Protein AF-A0A9E4TMS8-F1 (afdb_monomer)

Mean predicted aligned error: 3.81 Å

Foldseek 3Di:
DDWDWDDDPFWTFTWDADPVRDIDGQWIWGDDPQAIKIAGHADPDDPQRIDDHHPDNVVRVVSRVVRVSCVVVVDD

Structure (mmCIF, N/CA/C/O backbone):
data_AF-A0A9E4TMS8-F1
#
_entry.id   AF-A0A9E4TMS8-F1
#
loop_
_atom_site.group_PDB
_atom_site.id
_atom_site.type_symbol
_atom_site.label_atom_id
_atom_site.label_alt_id
_atom_site.label_comp_id
_atom_site.label_asym_id
_atom_site.label_entity_id
_atom_site.label_seq_id
_atom_site.pdbx_PDB_ins_code
_atom_site.Cartn_x
_atom_site.Cartn_y
_atom_site.Cartn_z
_atom_site.occupancy
_atom_site.B_iso_or_equiv
_atom_site.auth_seq_id
_atom_site.auth_comp_id
_atom_site.auth_asym_id
_atom_site.auth_atom_id
_atom_site.pdbx_PDB_model_num
ATOM 1 N N . MET A 1 1 ? -16.974 3.736 10.973 1.00 86.12 1 MET A N 1
ATOM 2 C CA . MET A 1 1 ? -15.605 3.513 10.474 1.00 86.12 1 MET A CA 1
ATOM 3 C C . MET A 1 1 ? -15.457 4.283 9.183 1.00 86.12 1 MET A C 1
ATOM 5 O O . MET A 1 1 ? -16.427 4.365 8.436 1.00 86.12 1 MET A O 1
ATOM 9 N N . ARG A 1 2 ? -14.303 4.899 8.951 1.00 91.25 2 ARG A N 1
ATOM 10 C CA . ARG A 1 2 ? -14.022 5.638 7.720 1.00 91.25 2 ARG A CA 1
ATOM 11 C C . ARG A 1 2 ? -12.666 5.209 7.193 1.00 91.25 2 ARG A C 1
ATOM 13 O O . ARG A 1 2 ? -11.702 5.234 7.946 1.00 91.25 2 ARG A O 1
ATOM 20 N N . VAL A 1 3 ? -12.604 4.879 5.912 1.00 93.56 3 VAL A N 1
ATOM 21 C CA . VAL A 1 3 ? -11.347 4.615 5.214 1.00 93.56 3 VAL A CA 1
ATOM 22 C C . VAL A 1 3 ? -11.001 5.837 4.372 1.00 93.56 3 VAL A C 1
ATOM 24 O O . VAL A 1 3 ? -11.874 6.395 3.704 1.00 93.56 3 VAL A O 1
ATOM 27 N N . PHE A 1 4 ? -9.762 6.314 4.454 1.00 95.62 4 PHE A N 1
ATOM 28 C CA . PHE A 1 4 ? -9.291 7.429 3.636 1.00 95.62 4 PHE A CA 1
ATOM 29 C C . PHE A 1 4 ? -7.775 7.405 3.473 1.00 95.62 4 PHE A C 1
ATOM 31 O O . PHE A 1 4 ? -7.042 6.908 4.325 1.00 95.62 4 PHE A O 1
ATOM 38 N N . TRP A 1 5 ? -7.302 7.993 2.381 1.00 97.38 5 TRP A N 1
ATOM 39 C CA . TRP A 1 5 ? -5.882 8.177 2.126 1.00 97.38 5 TRP A CA 1
ATOM 40 C C . TRP A 1 5 ? -5.355 9.430 2.838 1.00 97.38 5 TRP A C 1
ATOM 42 O O . TRP A 1 5 ? -5.996 10.483 2.824 1.00 97.38 5 TRP A O 1
ATOM 52 N N . LYS A 1 6 ? -4.190 9.314 3.481 1.00 97.56 6 LYS A N 1
ATOM 53 C CA . LYS A 1 6 ? -3.526 10.394 4.225 1.00 97.56 6 LYS A CA 1
ATOM 54 C C . LYS A 1 6 ? -2.113 10.607 3.697 1.00 97.56 6 LYS A C 1
ATOM 56 O O . LYS A 1 6 ? -1.307 9.673 3.695 1.00 97.56 6 LYS A O 1
ATOM 61 N N . ASP A 1 7 ? -1.811 11.840 3.296 1.00 97.50 7 ASP A N 1
ATOM 62 C CA . ASP A 1 7 ? -0.494 12.223 2.790 1.00 97.50 7 ASP A CA 1
ATOM 63 C C . ASP A 1 7 ? 0.613 12.016 3.826 1.00 97.50 7 ASP A C 1
ATOM 65 O O . ASP A 1 7 ? 0.500 12.375 5.002 1.00 97.50 7 ASP A O 1
ATOM 69 N N . VAL A 1 8 ? 1.729 11.465 3.357 1.00 95.19 8 VAL A N 1
ATOM 70 C CA . VAL A 1 8 ? 2.987 11.351 4.089 1.00 95.19 8 VAL A CA 1
ATOM 71 C C . VAL A 1 8 ? 4.134 11.854 3.218 1.00 95.19 8 VAL A C 1
ATOM 73 O O . VAL A 1 8 ? 3.999 12.081 2.022 1.00 95.19 8 VAL A O 1
ATOM 76 N N . ARG A 1 9 ? 5.324 12.008 3.808 1.00 92.88 9 ARG A N 1
ATOM 77 C CA . ARG A 1 9 ? 6.494 12.623 3.150 1.00 92.88 9 ARG A CA 1
ATOM 78 C C . ARG A 1 9 ? 6.843 12.060 1.757 1.00 92.88 9 ARG A C 1
ATOM 80 O O . ARG A 1 9 ? 7.520 12.745 0.998 1.00 92.88 9 ARG A O 1
ATOM 87 N N . ARG A 1 10 ? 6.495 10.805 1.458 1.00 92.50 10 ARG A N 1
ATOM 88 C CA . ARG A 1 10 ? 6.829 10.129 0.194 1.00 92.50 10 ARG A CA 1
ATOM 89 C C . ARG A 1 10 ? 5.698 9.231 -0.307 1.00 92.50 10 ARG A C 1
ATOM 91 O O . ARG A 1 10 ? 5.983 8.113 -0.701 1.00 92.50 10 ARG A O 1
ATOM 98 N N . GLY A 1 11 ? 4.444 9.652 -0.214 1.00 96.50 11 GLY A N 1
ATOM 99 C CA . GLY A 1 11 ? 3.300 8.866 -0.687 1.00 96.50 11 GLY A CA 1
ATOM 100 C C . GLY A 1 11 ? 2.095 9.042 0.221 1.00 96.50 11 GLY A C 1
ATOM 101 O O . GLY A 1 11 ? 1.985 10.067 0.894 1.00 96.50 11 GLY A O 1
ATOM 102 N N . GLN A 1 12 ? 1.227 8.037 0.283 1.00 98.25 12 GLN A N 1
ATOM 103 C CA . GLN A 1 12 ? 0.034 8.068 1.126 1.00 98.25 12 GLN A CA 1
ATOM 104 C C . GLN A 1 12 ? -0.145 6.754 1.879 1.00 98.25 12 GLN A C 1
ATOM 106 O O . GLN A 1 12 ? 0.162 5.673 1.375 1.00 98.25 12 GLN A O 1
ATOM 111 N N . ASN A 1 13 ? -0.665 6.866 3.097 1.00 98.12 13 ASN A N 1
ATOM 112 C CA . ASN A 1 13 ? -1.123 5.726 3.877 1.00 98.12 13 ASN A CA 1
ATOM 113 C C . ASN A 1 13 ? -2.637 5.605 3.740 1.00 98.12 13 ASN A C 1
ATOM 115 O O . ASN A 1 13 ? -3.345 6.610 3.830 1.00 98.12 13 ASN A O 1
ATOM 119 N N . LEU A 1 14 ? -3.121 4.377 3.593 1.00 97.56 14 LEU A N 1
ATOM 120 C CA . LEU A 1 14 ? -4.533 4.069 3.738 1.00 97.56 14 LEU A CA 1
ATOM 121 C C . LEU A 1 14 ? -4.837 3.966 5.233 1.00 97.56 14 LEU A C 1
ATOM 123 O O . LEU A 1 14 ? -4.265 3.128 5.935 1.00 97.56 14 LEU A O 1
ATOM 127 N N . ILE A 1 15 ? -5.689 4.861 5.720 1.00 96.62 15 ILE A N 1
ATOM 128 C CA . ILE A 1 15 ? -6.044 4.986 7.129 1.00 96.62 15 ILE A CA 1
ATOM 129 C C . ILE A 1 15 ? -7.454 4.463 7.343 1.00 96.62 15 ILE A C 1
ATOM 131 O O . ILE A 1 15 ? -8.382 4.857 6.636 1.00 96.62 15 ILE A O 1
ATOM 135 N N . LEU A 1 16 ? -7.614 3.633 8.367 1.00 94.56 16 LEU A N 1
ATOM 136 C CA . LEU A 1 16 ? -8.895 3.309 8.966 1.00 94.56 16 LEU A CA 1
ATOM 137 C C . LEU A 1 16 ? -9.088 4.164 10.217 1.00 94.56 16 LEU A C 1
ATOM 139 O O . LEU A 1 16 ? -8.286 4.106 11.141 1.00 94.56 16 LEU A O 1
ATOM 143 N N . SER A 1 17 ? -10.161 4.946 10.254 1.00 93.38 17 SER A N 1
ATOM 144 C CA . SER A 1 17 ? -10.588 5.690 11.437 1.00 93.38 17 SER A CA 1
ATOM 145 C C . SER A 1 17 ? -11.802 5.022 12.076 1.00 93.38 17 SER A C 1
ATOM 147 O O . SER A 1 17 ? -12.866 4.865 11.456 1.00 93.38 17 SER A O 1
ATOM 149 N N . GLU A 1 18 ? -11.632 4.636 13.335 1.00 86.75 18 GLU A N 1
ATOM 150 C CA . GLU A 1 18 ? -12.676 4.108 14.203 1.00 86.75 18 GLU A CA 1
ATOM 151 C C . GLU A 1 18 ? -13.397 5.227 14.972 1.00 86.75 18 GLU A C 1
ATOM 153 O O . GLU A 1 18 ? -12.943 6.371 15.034 1.00 86.75 18 GLU A O 1
ATOM 158 N N . GLN A 1 19 ? -14.567 4.914 15.540 1.00 77.19 19 GLN A N 1
ATOM 159 C CA . GLN A 1 19 ? -15.444 5.917 16.166 1.00 77.19 19 GLN A CA 1
ATOM 160 C C . GLN A 1 19 ? -14.836 6.583 17.410 1.00 77.19 19 GLN A C 1
ATOM 162 O O . GLN A 1 19 ? -15.203 7.710 17.729 1.00 77.19 19 GLN A O 1
ATOM 167 N N . GLU A 1 20 ? -13.880 5.936 18.075 1.00 79.06 20 GLU A N 1
ATOM 168 C CA . GLU A 1 20 ? -13.214 6.464 19.273 1.00 79.06 20 GLU A CA 1
ATOM 169 C C . GLU A 1 20 ? -12.006 7.367 18.952 1.00 79.06 20 GLU A C 1
ATOM 171 O O . GLU A 1 20 ? -11.227 7.711 19.836 1.00 79.06 20 GLU A O 1
ATOM 176 N N . GLY A 1 21 ? -11.830 7.768 17.686 1.00 78.25 21 GLY A N 1
ATOM 17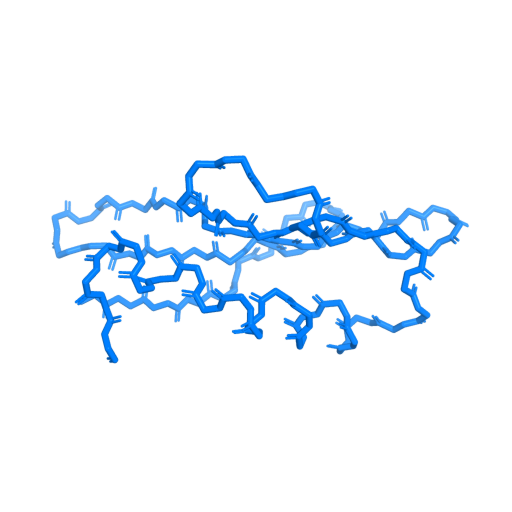7 C CA . GLY A 1 21 ? -10.702 8.605 17.258 1.00 78.25 21 GLY A CA 1
ATOM 178 C C . GLY A 1 21 ? -9.393 7.833 17.076 1.00 78.25 21 GLY A C 1
ATOM 179 O O . GLY A 1 21 ? -8.351 8.439 16.827 1.00 78.25 21 GLY A O 1
ATOM 180 N N . HIS A 1 22 ? -9.443 6.504 17.163 1.00 88.25 22 HIS A N 1
ATOM 181 C CA . HIS A 1 22 ? -8.332 5.632 16.813 1.00 88.25 22 HIS A CA 1
ATOM 182 C C . HIS A 1 22 ? -8.165 5.583 15.286 1.00 88.25 22 HIS A C 1
ATOM 184 O O . HIS A 1 22 ? -9.101 5.254 14.557 1.00 88.25 22 HIS A O 1
ATOM 190 N N . GLU A 1 23 ? -6.973 5.949 14.810 1.00 93.88 23 GLU A N 1
ATOM 191 C CA . GLU A 1 23 ? -6.552 5.820 13.412 1.00 93.88 23 GLU A CA 1
ATOM 192 C C . GLU A 1 23 ? -5.520 4.692 13.291 1.00 93.88 23 GLU A C 1
ATOM 194 O O . GLU A 1 23 ? -4.499 4.709 13.982 1.00 93.88 23 GLU A O 1
ATOM 199 N N . GLU A 1 24 ? -5.751 3.749 12.381 1.00 93.69 24 GLU A N 1
ATOM 200 C CA . GLU A 1 24 ? -4.829 2.659 12.060 1.00 93.69 24 GLU A CA 1
ATOM 201 C C . GLU A 1 24 ? -4.385 2.737 10.595 1.00 93.69 24 GLU A C 1
ATOM 203 O O . GLU A 1 24 ? -5.165 3.076 9.706 1.00 93.69 24 GLU A O 1
ATOM 208 N N . ILE A 1 25 ? -3.110 2.439 10.334 1.00 96.00 25 ILE A N 1
ATOM 209 C CA . ILE A 1 25 ? -2.574 2.356 8.973 1.00 96.00 25 ILE A CA 1
ATOM 210 C C . ILE A 1 25 ? -2.790 0.934 8.467 1.00 96.00 25 ILE A C 1
ATOM 212 O O . ILE A 1 25 ? -2.069 0.026 8.872 1.00 96.00 25 ILE A O 1
ATOM 216 N N . ILE A 1 26 ? -3.713 0.780 7.526 1.00 96.06 26 ILE A N 1
ATOM 217 C CA . ILE A 1 26 ? -4.115 -0.518 6.968 1.00 96.06 26 ILE A CA 1
ATOM 218 C C . ILE A 1 26 ? -3.494 -0.807 5.594 1.00 96.06 26 ILE A C 1
ATOM 220 O O . ILE A 1 26 ? -3.702 -1.855 4.990 1.00 96.06 26 ILE A O 1
ATOM 224 N N . GLY A 1 27 ? -2.685 0.115 5.083 1.00 97.31 27 GLY A N 1
ATOM 225 C CA . GLY A 1 27 ? -1.971 -0.031 3.822 1.00 97.31 27 GLY A CA 1
ATOM 226 C C . GLY A 1 27 ? -1.291 1.267 3.426 1.00 97.31 27 GLY A C 1
ATOM 227 O O . GLY A 1 27 ? -1.306 2.252 4.169 1.00 97.31 27 GLY A O 1
ATOM 228 N N . GLY A 1 28 ? -0.689 1.285 2.248 1.00 97.94 28 GLY A N 1
ATOM 229 C CA . GLY A 1 28 ? -0.108 2.501 1.712 1.00 97.94 28 GLY A CA 1
ATOM 230 C C . GLY A 1 28 ? 0.771 2.272 0.499 1.00 97.94 28 GLY A C 1
ATOM 231 O O . GLY A 1 28 ? 1.153 1.146 0.180 1.00 97.94 28 GLY A O 1
ATOM 232 N N . TYR A 1 29 ? 1.158 3.375 -0.128 1.00 97.94 29 TYR A N 1
ATOM 233 C CA . TYR A 1 29 ? 2.193 3.386 -1.148 1.00 97.94 29 TYR A CA 1
ATOM 234 C C . TYR A 1 29 ? 3.289 4.393 -0.812 1.00 97.94 29 TYR A C 1
ATOM 236 O O . TYR A 1 29 ? 3.097 5.359 -0.066 1.00 97.94 29 TYR A O 1
ATOM 244 N N . ARG A 1 30 ? 4.476 4.161 -1.370 1.00 96.81 30 ARG A N 1
ATOM 245 C CA . ARG A 1 30 ? 5.631 5.040 -1.246 1.00 96.81 30 ARG A CA 1
ATOM 246 C C . ARG A 1 30 ? 6.315 5.265 -2.580 1.00 96.81 30 ARG A C 1
ATOM 248 O O . ARG A 1 30 ? 6.692 4.322 -3.265 1.00 96.81 30 ARG A O 1
ATOM 255 N N . GLU A 1 31 ? 6.558 6.526 -2.893 1.00 95.12 31 GLU A N 1
ATOM 256 C CA . GLU A 1 31 ? 7.347 6.954 -4.037 1.00 95.12 31 GLU A CA 1
ATOM 257 C C . GLU A 1 31 ? 8.842 6.835 -3.734 1.00 95.12 31 GLU A C 1
ATOM 259 O O . GLU A 1 31 ? 9.379 7.408 -2.776 1.00 95.12 31 GLU A O 1
ATOM 264 N N . ASN A 1 32 ? 9.537 6.102 -4.595 1.00 90.25 32 ASN A N 1
ATOM 265 C CA . ASN A 1 32 ? 10.976 5.929 -4.568 1.00 90.25 32 ASN A CA 1
ATOM 266 C C . ASN A 1 32 ? 11.583 6.373 -5.904 1.00 90.25 32 ASN A C 1
ATOM 268 O O . ASN A 1 32 ? 10.919 6.464 -6.930 1.00 90.25 32 ASN A O 1
ATOM 272 N N . LYS A 1 33 ? 12.906 6.583 -5.929 1.00 87.12 33 LYS A N 1
ATOM 273 C CA . LYS A 1 33 ? 13.631 6.992 -7.153 1.00 87.12 33 LYS A CA 1
ATOM 274 C C . LYS A 1 33 ? 13.488 6.014 -8.334 1.00 87.12 33 LYS A C 1
ATOM 276 O O . LYS A 1 33 ? 13.917 6.343 -9.431 1.00 87.12 33 LYS A O 1
ATOM 281 N N . ARG A 1 34 ? 13.000 4.794 -8.090 1.00 85.62 34 ARG A N 1
ATOM 282 C CA . ARG A 1 34 ? 12.928 3.689 -9.059 1.00 85.62 34 ARG A CA 1
ATOM 283 C C . ARG A 1 34 ? 11.492 3.251 -9.376 1.00 85.62 34 ARG A C 1
ATOM 285 O O . ARG A 1 34 ? 11.330 2.250 -10.058 1.00 85.62 34 ARG A O 1
ATOM 292 N N . GLY A 1 35 ? 10.486 3.958 -8.863 1.00 93.50 35 GLY A N 1
ATOM 293 C CA . GLY A 1 35 ? 9.078 3.585 -8.986 1.00 93.50 35 GLY A CA 1
ATOM 294 C C . GLY A 1 35 ? 8.347 3.693 -7.655 1.00 93.50 35 GLY A C 1
ATOM 295 O O . GLY A 1 35 ? 8.864 4.275 -6.696 1.00 93.50 35 GLY A O 1
ATOM 296 N N . ILE A 1 36 ? 7.146 3.130 -7.608 1.00 97.50 36 ILE A N 1
ATOM 297 C CA . ILE A 1 36 ? 6.254 3.221 -6.455 1.00 97.50 36 ILE A CA 1
ATOM 298 C C . ILE A 1 36 ? 6.135 1.843 -5.811 1.00 97.50 36 ILE A C 1
ATOM 300 O O . ILE A 1 36 ? 5.938 0.845 -6.495 1.00 97.50 36 ILE A O 1
ATOM 304 N N . ASP A 1 37 ? 6.280 1.777 -4.495 1.00 96.75 37 ASP A N 1
ATOM 305 C CA . ASP A 1 37 ? 6.144 0.539 -3.734 1.00 96.75 37 ASP A CA 1
ATOM 306 C C . ASP A 1 37 ? 4.848 0.594 -2.933 1.00 96.75 37 ASP A C 1
ATOM 308 O O . ASP A 1 37 ? 4.607 1.584 -2.249 1.00 96.75 37 ASP A O 1
ATOM 312 N N . ALA A 1 38 ? 4.040 -0.458 -2.978 1.00 97.56 38 ALA A N 1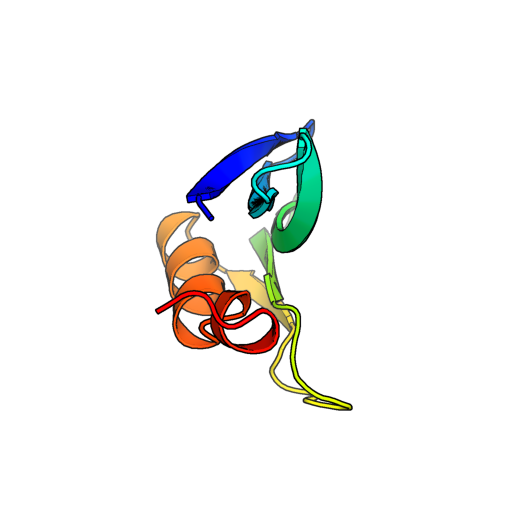
ATOM 313 C CA . ALA A 1 38 ? 2.763 -0.532 -2.281 1.00 97.56 38 ALA A CA 1
ATOM 314 C C . ALA A 1 38 ? 2.706 -1.720 -1.319 1.00 97.56 38 ALA A C 1
ATOM 316 O O . ALA A 1 38 ? 3.417 -2.723 -1.478 1.00 97.56 38 ALA A O 1
ATOM 317 N N . TYR A 1 39 ? 1.871 -1.593 -0.292 1.00 97.25 39 TYR A N 1
ATOM 318 C CA . TYR A 1 39 ? 1.574 -2.666 0.642 1.00 97.25 39 TYR A CA 1
ATOM 319 C C . TYR A 1 39 ? 0.160 -2.548 1.219 1.00 97.25 39 TYR A C 1
ATOM 321 O O . TYR A 1 39 ? -0.332 -1.447 1.459 1.00 97.25 39 TYR A O 1
ATOM 329 N N . ALA A 1 40 ? -0.447 -3.691 1.517 1.00 96.94 40 ALA A N 1
ATOM 330 C CA . ALA A 1 40 ? -1.711 -3.804 2.231 1.00 96.94 40 ALA A CA 1
ATOM 331 C C . ALA A 1 40 ? -1.543 -4.655 3.499 1.00 96.94 40 ALA A C 1
ATOM 333 O O . ALA A 1 40 ? -0.715 -5.572 3.554 1.00 96.94 40 ALA A O 1
ATOM 334 N N . GLN A 1 41 ? -2.318 -4.345 4.536 1.00 94.69 41 GLN A N 1
ATOM 335 C CA . GLN A 1 41 ? -2.473 -5.219 5.696 1.00 94.69 41 GLN A CA 1
ATOM 336 C C . GLN A 1 41 ? -3.373 -6.399 5.311 1.00 94.69 41 GLN A C 1
ATOM 338 O O . GLN A 1 41 ? -4.371 -6.238 4.619 1.00 94.69 41 GLN A O 1
ATOM 343 N N . THR A 1 42 ? -3.006 -7.605 5.735 1.00 90.81 42 THR A N 1
ATOM 344 C CA . THR A 1 42 ? -3.726 -8.845 5.405 1.00 90.81 42 THR A CA 1
ATOM 345 C C . THR A 1 42 ? -3.908 -9.693 6.652 1.00 90.81 42 THR A C 1
ATOM 347 O O . THR A 1 42 ? -3.141 -9.565 7.611 1.00 90.81 42 THR A O 1
ATOM 350 N N . PHE A 1 43 ? -4.870 -10.616 6.627 1.00 80.50 43 PHE A N 1
ATOM 351 C CA . PHE A 1 43 ? -4.982 -11.626 7.673 1.00 80.50 43 PHE A CA 1
ATOM 352 C C . PHE A 1 43 ? -3.808 -12.610 7.558 1.00 80.50 43 PHE A C 1
ATOM 354 O O . PHE A 1 43 ? -3.666 -13.309 6.559 1.00 80.50 43 PHE A O 1
ATOM 361 N N . GLY A 1 44 ? -2.936 -12.661 8.565 1.00 82.81 44 GLY A N 1
ATOM 362 C CA . GLY A 1 44 ? -1.794 -13.580 8.566 1.00 82.81 44 GLY A CA 1
ATOM 363 C C . GLY A 1 44 ? -0.715 -13.253 7.522 1.00 82.81 44 GLY A C 1
ATOM 364 O O . GLY A 1 44 ? -0.433 -12.090 7.217 1.00 82.81 44 GLY A O 1
ATOM 365 N N . TYR A 1 45 ? -0.033 -14.290 7.030 1.00 82.19 45 TYR A N 1
ATOM 366 C CA . TYR A 1 45 ? 1.053 -14.151 6.060 1.00 82.19 45 TYR A CA 1
ATOM 367 C C . TYR A 1 45 ? 0.523 -14.285 4.631 1.00 82.19 45 TYR A C 1
ATOM 369 O O . TYR A 1 45 ? 0.213 -15.385 4.190 1.00 82.19 45 TYR A O 1
ATOM 377 N N . GLU A 1 46 ? 0.483 -13.165 3.913 1.00 87.06 46 GLU A N 1
ATOM 378 C CA . GLU A 1 46 ? 0.166 -13.102 2.487 1.00 87.06 46 GLU A CA 1
ATOM 379 C C . GLU A 1 46 ? 1.389 -12.518 1.761 1.00 87.06 46 GLU A C 1
ATOM 381 O O . GLU A 1 46 ? 1.648 -11.314 1.871 1.00 87.06 46 GLU A O 1
ATOM 386 N N . PRO A 1 47 ? 2.210 -13.332 1.076 1.00 85.44 47 PRO A N 1
ATOM 387 C CA . PRO A 1 47 ? 3.432 -12.847 0.437 1.00 85.44 47 PRO A CA 1
ATOM 388 C C . PRO A 1 47 ? 3.148 -11.822 -0.670 1.00 85.44 47 PRO A C 1
ATOM 390 O O . PRO A 1 47 ? 3.983 -10.952 -0.913 1.00 85.44 47 PRO A O 1
ATOM 393 N N . GLY A 1 48 ? 1.966 -11.886 -1.296 1.00 91.00 48 GLY A N 1
ATOM 394 C CA . GLY A 1 48 ? 1.528 -10.957 -2.339 1.00 91.00 48 GLY A CA 1
ATOM 395 C C . GLY A 1 48 ? 1.104 -9.578 -1.835 1.00 91.00 48 GLY A C 1
ATOM 396 O O . GLY A 1 48 ? 0.903 -8.689 -2.650 1.00 91.00 48 GLY A O 1
ATOM 397 N N . ARG A 1 49 ? 1.007 -9.357 -0.517 1.00 93.38 49 ARG A N 1
ATOM 398 C CA . ARG A 1 49 ? 0.494 -8.099 0.059 1.00 93.38 49 ARG A CA 1
ATOM 399 C C . ARG A 1 49 ? 1.382 -6.879 -0.147 1.00 93.38 49 ARG A C 1
ATOM 401 O O . ARG A 1 49 ? 1.030 -5.791 0.293 1.00 93.38 49 ARG A O 1
ATOM 408 N N . SER A 1 50 ? 2.579 -7.053 -0.702 1.00 95.69 50 SER A N 1
ATOM 409 C CA . SER A 1 50 ? 3.484 -5.953 -1.011 1.00 95.69 50 SER A CA 1
ATOM 410 C C . SER A 1 50 ? 4.148 -6.168 -2.356 1.00 95.69 50 SER A C 1
ATOM 412 O O . SER A 1 50 ? 4.714 -7.226 -2.626 1.00 95.69 50 SER A O 1
ATOM 414 N N . GLN A 1 51 ? 4.126 -5.123 -3.173 1.00 95.44 51 GLN A N 1
ATOM 415 C CA . GLN A 1 51 ? 4.715 -5.116 -4.499 1.00 95.44 51 GLN A CA 1
ATOM 416 C C . GLN A 1 51 ? 5.494 -3.819 -4.708 1.00 95.44 51 GLN A C 1
ATOM 418 O O . GLN A 1 51 ? 5.153 -2.764 -4.176 1.00 95.44 51 GLN A O 1
ATOM 423 N N . LYS A 1 52 ? 6.593 -3.916 -5.455 1.00 94.94 52 LYS A N 1
ATOM 424 C CA . LYS A 1 52 ? 7.513 -2.808 -5.720 1.00 94.94 52 LYS A CA 1
ATOM 425 C C . LYS A 1 52 ? 7.508 -2.435 -7.190 1.00 94.94 52 LYS A C 1
ATOM 427 O O . LYS A 1 52 ? 7.308 -3.300 -8.039 1.00 94.94 52 LYS A O 1
ATOM 432 N N . GLY A 1 53 ? 7.841 -1.182 -7.476 1.00 94.94 53 GLY A N 1
ATOM 433 C CA . GLY A 1 53 ? 8.077 -0.715 -8.841 1.00 94.94 53 GLY A CA 1
ATOM 434 C C . GLY A 1 53 ? 6.818 -0.516 -9.688 1.00 94.94 53 GLY A C 1
ATOM 435 O O . GLY A 1 53 ? 6.891 -0.667 -10.904 1.00 94.94 53 GLY A O 1
ATOM 436 N N . PHE A 1 54 ? 5.685 -0.160 -9.078 1.00 95.88 54 PHE A N 1
ATOM 437 C CA . PHE A 1 54 ? 4.526 0.337 -9.817 1.00 95.88 54 PHE A CA 1
ATOM 438 C C . PHE A 1 54 ? 4.910 1.562 -10.655 1.00 9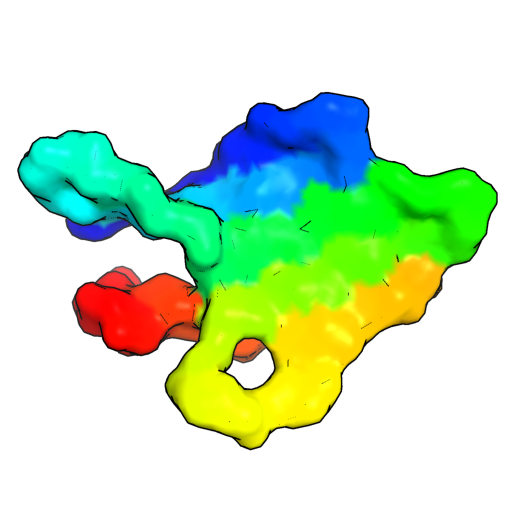5.88 54 PHE A C 1
ATOM 440 O O . PHE A 1 54 ? 5.709 2.406 -10.227 1.00 95.88 54 PHE A O 1
ATOM 447 N N . ALA A 1 55 ? 4.338 1.628 -11.859 1.00 92.69 55 ALA A N 1
ATOM 448 C CA . ALA A 1 55 ? 4.591 2.691 -12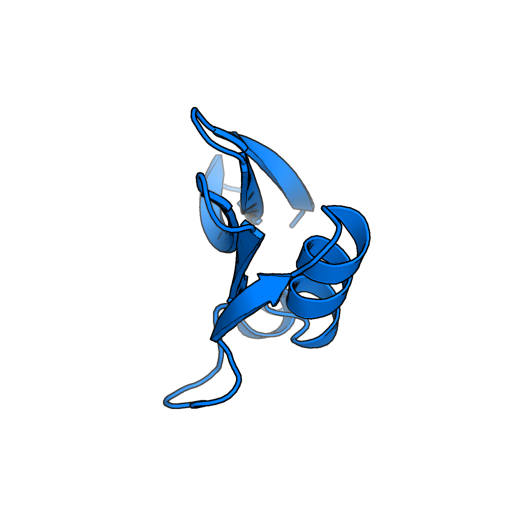.825 1.00 92.69 55 ALA A CA 1
ATOM 449 C C . ALA A 1 55 ? 3.764 3.954 -12.540 1.00 92.69 55 ALA A C 1
ATOM 451 O O . ALA A 1 55 ? 4.182 5.047 -12.922 1.00 92.69 55 ALA A O 1
ATOM 452 N N . SER A 1 56 ? 2.621 3.818 -11.860 1.00 95.31 56 SER A N 1
ATOM 453 C CA . SER A 1 56 ? 1.747 4.932 -11.504 1.00 95.31 56 SER A CA 1
ATOM 454 C C . SER A 1 56 ? 1.245 4.838 -10.060 1.00 95.31 56 SER A C 1
ATOM 456 O O . SER A 1 56 ? 1.244 3.769 -9.448 1.00 95.31 56 SER A O 1
ATOM 458 N N . ILE A 1 57 ? 0.846 5.989 -9.507 1.00 96.00 57 ILE A N 1
ATOM 459 C CA . ILE A 1 57 ? 0.229 6.069 -8.175 1.00 96.00 57 ILE A CA 1
ATOM 460 C C . ILE A 1 57 ? -1.117 5.346 -8.177 1.00 96.00 57 ILE A C 1
ATOM 462 O O . ILE A 1 57 ? -1.405 4.632 -7.224 1.00 96.00 57 ILE A O 1
ATOM 466 N N . GLN A 1 58 ? -1.899 5.484 -9.253 1.00 96.38 58 GLN A N 1
ATOM 467 C CA . GLN A 1 58 ? -3.206 4.842 -9.356 1.00 96.38 58 GLN A CA 1
ATOM 468 C C . GLN A 1 58 ? -3.079 3.319 -9.266 1.00 96.38 58 GLN A C 1
ATOM 470 O O . GLN A 1 58 ? -3.727 2.727 -8.417 1.00 96.38 58 GLN A O 1
ATOM 475 N N . ASP A 1 59 ? -2.155 2.705 -10.017 1.00 96.62 59 ASP A N 1
ATOM 476 C CA . ASP A 1 59 ? -1.949 1.247 -9.959 1.00 96.62 59 ASP A CA 1
ATOM 477 C C . ASP A 1 59 ? -1.536 0.778 -8.553 1.00 96.62 59 ASP A C 1
ATOM 479 O O . ASP A 1 59 ? -1.901 -0.308 -8.109 1.00 96.62 59 ASP A O 1
ATOM 483 N N . ALA A 1 60 ? -0.749 1.595 -7.844 1.00 97.19 60 ALA A N 1
ATOM 484 C CA . ALA A 1 60 ? -0.332 1.305 -6.479 1.00 97.19 60 ALA A CA 1
ATOM 485 C C . ALA A 1 60 ? -1.493 1.430 -5.480 1.00 97.19 60 ALA A C 1
ATOM 487 O O . ALA A 1 60 ? -1.549 0.656 -4.528 1.00 97.19 60 ALA A O 1
ATOM 488 N N . MET A 1 61 ? -2.398 2.392 -5.675 1.00 97.44 61 MET A N 1
ATOM 489 C CA . MET A 1 61 ? -3.601 2.553 -4.855 1.00 97.44 61 MET A CA 1
ATOM 490 C C . MET A 1 61 ? -4.598 1.422 -5.117 1.00 97.44 61 MET A C 1
ATOM 492 O O . MET A 1 61 ? -5.017 0.780 -4.157 1.00 97.44 61 MET A O 1
ATOM 496 N N . ASP A 1 62 ? -4.881 1.120 -6.387 1.00 97.50 62 ASP A N 1
ATOM 497 C CA . ASP A 1 62 ? -5.769 0.030 -6.810 1.00 97.50 62 ASP A CA 1
ATOM 498 C C . ASP A 1 62 ? -5.291 -1.307 -6.231 1.00 97.50 62 ASP A C 1
ATOM 500 O O . ASP A 1 62 ? -6.066 -2.038 -5.622 1.00 97.50 62 ASP A O 1
ATOM 504 N N . PHE A 1 63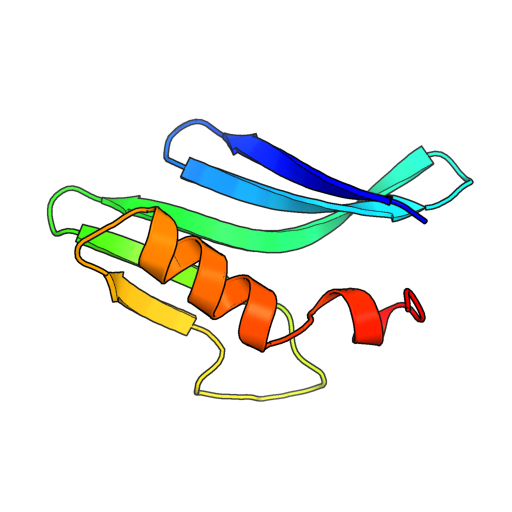 ? -3.981 -1.576 -6.294 1.00 97.25 63 PHE A N 1
ATOM 505 C CA . PHE A 1 63 ? -3.384 -2.752 -5.662 1.00 97.25 63 PHE A CA 1
ATOM 506 C C . PHE A 1 63 ? -3.689 -2.841 -4.162 1.00 97.25 63 PHE A C 1
ATOM 508 O O . PHE A 1 63 ? -3.982 -3.924 -3.667 1.00 97.25 63 PHE A O 1
ATOM 515 N N . VAL A 1 64 ? -3.597 -1.737 -3.412 1.00 96.94 64 VAL A N 1
ATOM 516 C CA . VAL A 1 64 ? -3.889 -1.749 -1.967 1.00 96.94 64 VAL A CA 1
ATOM 517 C C . VAL A 1 64 ? -5.381 -1.960 -1.717 1.00 96.94 64 VAL A C 1
ATOM 519 O O . VAL A 1 64 ? -5.740 -2.699 -0.801 1.00 96.94 64 VAL A O 1
ATOM 522 N N . GLU A 1 65 ? -6.242 -1.331 -2.516 1.00 95.44 65 GLU A N 1
ATOM 523 C CA . GLU A 1 65 ? -7.699 -1.442 -2.397 1.00 95.44 65 GLU A CA 1
ATOM 524 C C . GLU A 1 65 ? -8.214 -2.839 -2.779 1.00 95.44 65 GLU A C 1
ATOM 526 O O . GLU A 1 65 ? -9.136 -3.333 -2.129 1.00 95.44 65 GLU A O 1
ATOM 531 N N . ASP A 1 66 ? -7.565 -3.535 -3.717 1.00 95.06 66 ASP A N 1
ATOM 532 C CA . ASP A 1 66 ? -7.886 -4.916 -4.112 1.00 95.06 66 ASP A CA 1
ATOM 533 C C . ASP A 1 66 ? -7.737 -5.921 -2.956 1.00 95.06 66 ASP A C 1
ATOM 535 O O . ASP A 1 66 ? -8.497 -6.892 -2.854 1.00 95.06 66 ASP A O 1
ATOM 539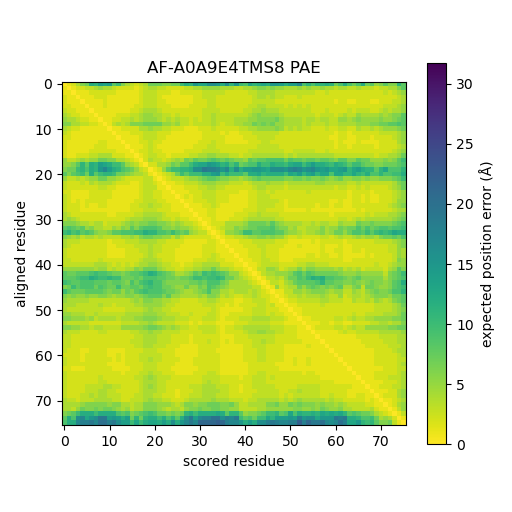 N N . PHE A 1 67 ? -6.801 -5.675 -2.030 1.00 93.81 67 PHE A N 1
ATOM 540 C CA . PHE A 1 67 ? -6.672 -6.472 -0.804 1.00 93.81 67 PHE A CA 1
ATOM 541 C C . PHE A 1 67 ? -7.791 -6.215 0.205 1.00 93.81 67 PHE A C 1
ATOM 543 O O . PHE A 1 67 ? -7.920 -6.984 1.158 1.00 93.81 67 PHE A O 1
ATOM 550 N N . ARG A 1 68 ? -8.578 -5.147 0.017 1.00 93.00 68 ARG A N 1
ATOM 551 C CA . ARG A 1 68 ? -9.653 -4.703 0.916 1.00 93.00 68 ARG A CA 1
ATOM 552 C C . ARG A 1 68 ? -9.229 -4.755 2.391 1.00 93.00 68 ARG A C 1
ATOM 554 O O . ARG A 1 68 ? -9.914 -5.362 3.215 1.00 93.00 68 ARG A O 1
ATOM 561 N N . PRO A 1 69 ? -8.095 -4.131 2.765 1.00 92.00 69 PRO A N 1
ATOM 562 C CA . PRO A 1 69 ? -7.483 -4.317 4.082 1.00 92.00 69 PRO A CA 1
ATOM 563 C C . PRO A 1 69 ? -8.376 -3.869 5.252 1.00 92.00 69 PRO A C 1
ATOM 565 O O . PRO A 1 69 ? -8.188 -4.306 6.384 1.00 92.00 69 PRO A O 1
ATOM 568 N N . TRP A 1 70 ? -9.389 -3.039 4.991 1.00 93.12 70 TRP A N 1
ATOM 569 C CA . TRP A 1 70 ? -10.394 -2.623 5.970 1.00 93.12 70 TRP A CA 1
ATOM 570 C C . TRP A 1 70 ? -11.362 -3.745 6.385 1.00 93.12 70 TRP A C 1
ATOM 572 O O . TRP A 1 70 ? -11.914 -3.680 7.485 1.00 93.12 70 TRP A O 1
ATOM 582 N N . GLU A 1 71 ? -11.538 -4.794 5.570 1.00 89.81 71 GLU A N 1
ATOM 583 C CA . GLU A 1 71 ? -12.395 -5.943 5.907 1.00 89.81 71 GLU A CA 1
ATOM 584 C C . GLU A 1 71 ? -11.888 -6.683 7.154 1.00 8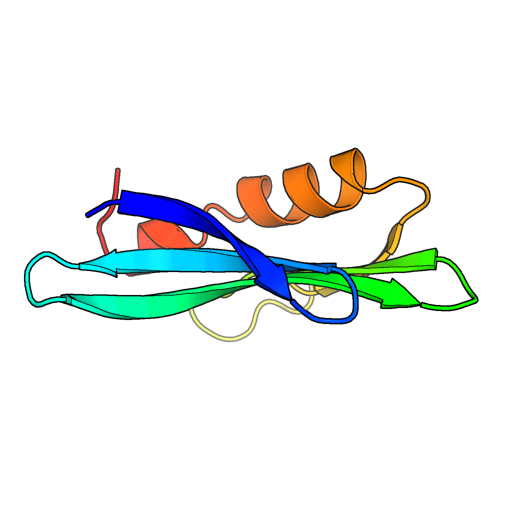9.81 71 GLU A C 1
ATOM 586 O O . GLU A 1 71 ? -12.684 -7.244 7.907 1.00 89.81 71 GLU A O 1
ATOM 591 N N . LEU A 1 72 ? -10.580 -6.613 7.442 1.00 85.06 72 LEU A N 1
ATOM 592 C CA . LEU A 1 72 ? -9.976 -7.176 8.658 1.00 85.06 72 LEU A CA 1
ATOM 593 C C . LEU A 1 72 ? -10.529 -6.561 9.945 1.00 85.06 72 LEU A C 1
ATOM 595 O O . LEU A 1 72 ? -10.475 -7.184 11.003 1.00 85.06 72 LEU A O 1
ATOM 599 N N . HIS A 1 73 ? -11.060 -5.347 9.843 1.00 83.25 73 HIS A N 1
ATOM 600 C CA . HIS A 1 73 ? -11.578 -4.578 10.963 1.00 83.25 73 HIS A CA 1
ATOM 601 C C . HIS A 1 73 ? -13.116 -4.552 10.973 1.00 83.25 73 HIS A C 1
ATOM 603 O O . HIS A 1 73 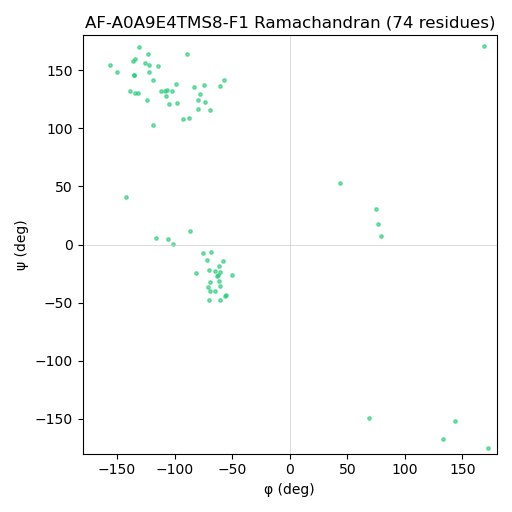? -13.712 -3.874 11.803 1.00 83.25 73 HIS A O 1
ATOM 609 N N . GLY A 1 74 ? -13.781 -5.284 10.068 1.00 76.94 74 GLY A N 1
ATOM 610 C CA . GLY A 1 74 ? -15.246 -5.321 9.979 1.00 76.94 74 GLY A CA 1
ATOM 611 C C . GLY A 1 74 ? -15.871 -4.089 9.317 1.00 76.94 74 GLY A C 1
ATOM 612 O O . GLY A 1 74 ? -17.069 -3.851 9.471 1.00 76.94 74 GLY A O 1
ATOM 613 N N . ALA A 1 75 ? -15.080 -3.298 8.585 1.00 70.81 75 ALA A N 1
ATOM 614 C CA . ALA A 1 75 ? -15.621 -2.287 7.686 1.00 70.81 75 ALA A CA 1
ATOM 615 C C . ALA A 1 75 ? -16.106 -2.970 6.393 1.00 70.81 75 ALA A C 1
ATOM 617 O O . ALA A 1 75 ? -15.366 -3.753 5.798 1.00 70.81 75 ALA A O 1
ATOM 618 N N . HIS A 1 76 ? -17.342 -2.677 5.984 1.00 59.41 76 HIS A N 1
ATOM 619 C CA . HIS A 1 76 ? -17.979 -3.166 4.756 1.00 59.41 76 HIS A CA 1
ATOM 620 C C . HIS A 1 76 ? -18.302 -2.001 3.824 1.00 59.41 76 HIS A C 1
ATOM 622 O O . HIS A 1 76 ? -18.702 -0.934 4.351 1.00 59.41 76 HIS A O 1
#

Radius of gyration: 12.23 Å; Cα contacts (8 Å, |Δi|>4): 141; chains: 1; bounding box: 32×27×32 Å

Nearest PDB structures (foldseek):
  7ml7-assembly1_A  TM=5.557E-01  e=6.177E-01  Clostridioides difficile
  8jb5-assembly1_A  TM=5.694E-01  e=2.664E+00  Paraclostridium sordellii ATCC 9714
  4r04-assembly1_A  TM=4.339E-01  e=1.485E+00  Clostridioides difficile
  8x2i-assembly1_A  TM=5.490E-01  e=4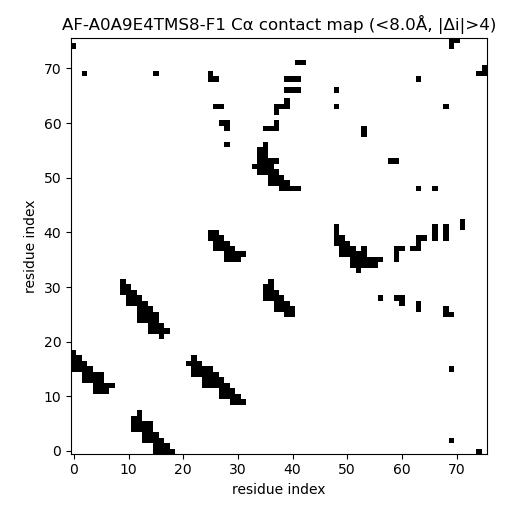.253E+00  Paraclostridium sordellii ATCC 9714
  7n97-assembly1_A  TM=5.409E-01  e=6.790E+00  Clostridioides difficile

Solvent-accessible surface area (backbone atoms only — not comparable to full-atom values): 4338 Å² total; per-residue (Å²): 115,47,78,47,80,42,84,51,101,46,42,35,34,32,31,41,33,43,90,86,74,50,73,44,79,37,28,31,36,35,62,50,102,82,33,27,33,22,29,34,42,65,88,75,89,56,85,80,40,50,52,72,55,34,92,44,69,63,63,31,49,52,58,30,57,74,61,44,32,55,50,83,75,73,53,129

Secondary structure (DSSP, 8-state):
-EEEEEEETTEEEEEEE-TTS-EEEEEEEEEETTEEEEEE--SS--GGGEEEEESSHHHHHHHHHHT-GGGGGT--

Sequence (76 aa):
MRVFWKDVRRGQNLILSEQEGHEEIIGGYRENKRGIDAYAQTFGYEPGRSQKGFASIQDAMDFVEDFRPWELHGAH

pLDDT: mean 91.94, std 7.12, range [59.41, 98.25]